Protein AF-A0A822A6Y5-F1 (afdb_monomer)

Nearest PDB structures (foldseek):
  7qiz-assembly1_g  TM=9.956E-01  e=5.801E-06  Solanum lycopersicum
  9axu-assembly1_q  TM=9.923E-01  e=1.446E-05  Schizosaccharomyces pombe
  7r81-assembly1_g1  TM=9.957E-01  e=1.664E-05  Neurospora crassa
  8eug-assembly1_e  TM=9.885E-01  e=1.446E-05  Schizosaccharomyces pombe
  5t5h-assembly1_i  TM=9.761E-01  e=5.493E-05  Trypanosoma cruzi

pLDDT: mean 86.83, std 4.76, range [67.44, 92.38]

Organism: NCBI:txid392032

Radius of gyration: 9.63 Å; Cα contacts (8 Å, |Δi|>4): 56; chains: 1; bounding box: 19×16×26 Å

Structure (mmCIF, N/CA/C/O backbone):
data_AF-A0A822A6Y5-F1
#
_entry.id   AF-A0A822A6Y5-F1
#
loop_
_atom_site.group_PDB
_atom_site.id
_atom_site.type_symbol
_atom_site.label_atom_id
_atom_site.label_alt_id
_atom_site.label_comp_id
_atom_site.label_asym_id
_atom_site.label_entity_id
_atom_site.label_seq_id
_atom_site.pdbx_PDB_ins_code
_atom_site.Cartn_x
_atom_site.Cartn_y
_atom_site.Cartn_z
_atom_site.occupancy
_atom_site.B_iso_or_equiv
_atom_site.auth_seq_id
_atom_site.auth_comp_id
_atom_site.auth_asym_id
_atom_site.auth_atom_id
_atom_site.pdbx_PDB_model_num
ATOM 1 N N . PHE A 1 1 ? -14.013 1.444 2.958 1.00 67.44 1 PHE A N 1
ATOM 2 C CA . PHE A 1 1 ? -12.612 1.855 3.156 1.00 67.44 1 PHE A CA 1
ATOM 3 C C . PHE A 1 1 ? -12.392 3.172 2.448 1.00 67.44 1 PHE A C 1
ATOM 5 O O . PHE A 1 1 ? -12.992 3.380 1.400 1.00 67.44 1 PHE A O 1
ATOM 12 N N . ARG A 1 2 ? -11.590 4.070 3.018 1.00 82.75 2 ARG A N 1
ATOM 13 C CA . ARG A 1 2 ? -11.154 5.271 2.300 1.00 82.75 2 ARG A CA 1
ATOM 14 C C . ARG A 1 2 ? -9.955 4.875 1.437 1.00 82.75 2 ARG A C 1
ATOM 16 O O . ARG A 1 2 ? -9.010 4.298 1.971 1.00 82.75 2 ARG A O 1
ATOM 23 N N . ALA A 1 3 ? -10.035 5.092 0.130 1.00 84.19 3 ALA A N 1
ATOM 24 C CA . ALA A 1 3 ? -8.956 4.722 -0.774 1.00 84.19 3 ALA A CA 1
ATOM 25 C C . ALA A 1 3 ? -7.735 5.617 -0.526 1.00 84.19 3 ALA A C 1
ATOM 27 O O . ALA A 1 3 ? -7.865 6.836 -0.398 1.00 84.19 3 ALA A O 1
ATOM 28 N N . PHE A 1 4 ? -6.569 4.997 -0.398 1.00 87.25 4 PHE A N 1
ATOM 29 C CA . PHE A 1 4 ? -5.286 5.662 -0.255 1.00 87.25 4 PHE A CA 1
ATOM 30 C C . PHE A 1 4 ? -4.431 5.302 -1.463 1.00 87.25 4 PHE A C 1
ATOM 32 O O . PHE A 1 4 ? -4.189 4.123 -1.718 1.00 87.25 4 PHE A O 1
ATOM 39 N N . LEU A 1 5 ? -4.006 6.316 -2.212 1.00 90.75 5 LEU A N 1
ATOM 40 C CA . LEU A 1 5 ? -3.201 6.123 -3.408 1.00 90.75 5 LEU A CA 1
ATOM 41 C C . LEU A 1 5 ? -1.790 5.676 -3.012 1.00 90.75 5 LEU A C 1
ATOM 43 O O . LEU A 1 5 ? -1.078 6.414 -2.338 1.00 90.75 5 LEU A O 1
ATOM 47 N N . VAL A 1 6 ? -1.396 4.486 -3.453 1.00 89.88 6 VAL A N 1
ATOM 48 C CA . VAL A 1 6 ? -0.092 3.878 -3.195 1.00 89.88 6 VAL A CA 1
ATOM 49 C C . VAL A 1 6 ? 0.705 3.814 -4.494 1.00 89.88 6 VAL A C 1
ATOM 51 O O . VAL A 1 6 ? 0.297 3.186 -5.474 1.00 89.88 6 VAL A O 1
ATOM 54 N N . ASN A 1 7 ? 1.882 4.430 -4.486 1.00 90.19 7 ASN A N 1
ATOM 55 C CA . ASN A 1 7 ? 2.836 4.421 -5.595 1.00 90.19 7 ASN A CA 1
ATOM 56 C C . ASN A 1 7 ? 4.056 3.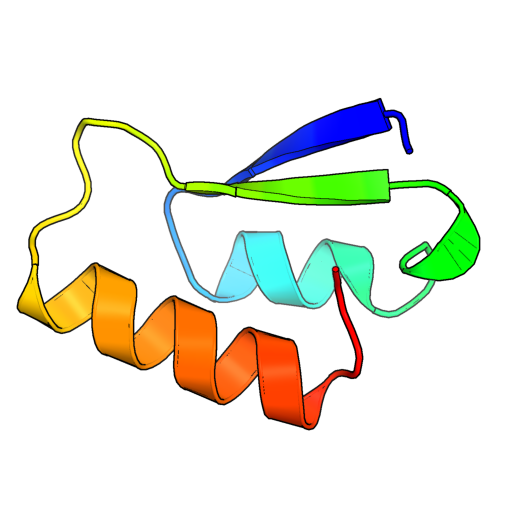535 -5.305 1.00 90.19 7 ASN A C 1
ATOM 58 O O . ASN A 1 7 ? 4.775 3.144 -6.225 1.00 90.19 7 ASN A O 1
ATOM 62 N N . ASN A 1 8 ? 4.304 3.209 -4.034 1.00 87.31 8 ASN A N 1
ATOM 63 C CA . ASN A 1 8 ? 5.451 2.415 -3.601 1.00 87.31 8 ASN A CA 1
ATOM 64 C C . ASN A 1 8 ? 5.126 1.534 -2.380 1.00 87.31 8 ASN A C 1
ATOM 66 O O . ASN A 1 8 ? 4.123 1.712 -1.697 1.00 87.31 8 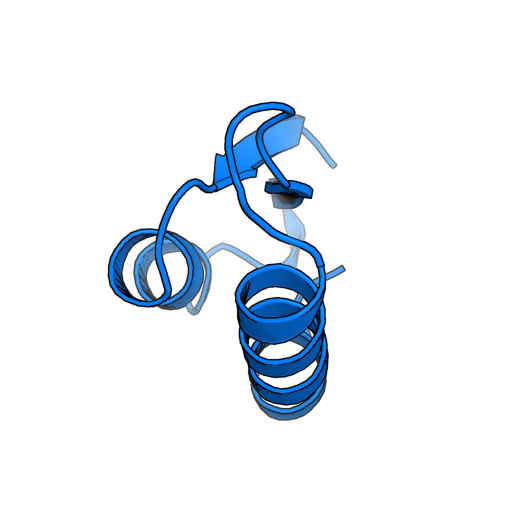ASN A O 1
ATOM 70 N N . LEU A 1 9 ? 6.007 0.575 -2.084 1.00 86.50 9 LEU A N 1
ATOM 71 C CA . LEU A 1 9 ? 5.839 -0.349 -0.955 1.00 86.50 9 LEU A CA 1
ATOM 72 C C . LEU A 1 9 ? 5.876 0.352 0.414 1.00 86.50 9 LEU A C 1
ATOM 74 O O . LEU A 1 9 ? 5.251 -0.124 1.353 1.00 86.50 9 LEU A O 1
ATOM 78 N N . LYS A 1 10 ? 6.571 1.487 0.535 1.00 87.56 10 LYS A N 1
ATOM 79 C CA . LYS A 1 10 ? 6.694 2.219 1.803 1.00 87.56 10 LYS A CA 1
ATOM 80 C C . LYS A 1 10 ? 5.375 2.891 2.198 1.00 87.56 10 LYS A C 1
ATOM 82 O O . LYS A 1 10 ? 5.006 2.900 3.367 1.00 87.56 10 LYS A O 1
ATOM 87 N N . GLU A 1 11 ? 4.642 3.410 1.217 1.00 86.00 11 GLU A N 1
ATOM 88 C CA . GLU A 1 11 ? 3.281 3.936 1.379 1.00 86.00 11 GLU A CA 1
ATOM 89 C C . GLU A 1 11 ? 2.290 2.834 1.770 1.00 86.00 11 GLU A C 1
ATOM 91 O O . GLU A 1 11 ? 1.419 3.059 2.607 1.00 86.00 11 GLU A O 1
ATOM 96 N N . LEU A 1 12 ? 2.462 1.622 1.233 1.00 87.25 12 LEU A N 1
ATOM 97 C CA . LEU A 1 12 ? 1.676 0.462 1.652 1.00 87.25 12 LEU A CA 1
ATOM 98 C C . LEU A 1 12 ? 1.937 0.101 3.125 1.00 87.25 12 LEU A C 1
ATOM 100 O O . LEU A 1 12 ? 1.003 -0.211 3.858 1.00 87.25 12 LEU A O 1
ATOM 104 N N . GLU A 1 13 ? 3.186 0.179 3.586 1.00 84.38 13 GLU A N 1
ATOM 105 C CA . GLU A 1 13 ? 3.544 -0.103 4.983 1.00 84.38 13 GLU A CA 1
ATOM 106 C C . GLU A 1 13 ? 2.980 0.931 5.972 1.00 84.38 13 GLU A C 1
ATOM 108 O O . GLU A 1 13 ? 2.730 0.593 7.128 1.00 84.38 13 GLU A O 1
ATOM 113 N N . MET A 1 14 ? 2.667 2.158 5.538 1.00 84.06 14 MET A N 1
ATOM 114 C CA . MET A 1 14 ? 1.949 3.123 6.387 1.00 84.06 14 MET A CA 1
ATOM 115 C C . MET A 1 14 ? 0.509 2.688 6.699 1.00 84.06 14 MET A C 1
ATOM 117 O O . MET A 1 14 ? -0.053 3.089 7.720 1.00 84.06 14 MET A O 1
ATOM 121 N N . LEU A 1 15 ? -0.087 1.835 5.863 1.00 82.75 15 LEU A N 1
ATOM 122 C CA . LEU A 1 15 ? -1.444 1.324 6.061 1.00 82.75 15 LEU A CA 1
ATOM 123 C C . LEU A 1 15 ? -1.506 0.158 7.059 1.00 82.75 15 LEU A C 1
ATOM 125 O O . LEU A 1 15 ? -2.604 -0.274 7.401 1.00 82.75 15 LEU A O 1
ATOM 129 N N . LEU A 1 16 ? -0.369 -0.312 7.589 1.00 79.31 16 LEU A N 1
ATOM 130 C CA . LEU A 1 16 ? -0.294 -1.459 8.504 1.00 79.31 16 LEU A CA 1
ATOM 131 C C . LEU A 1 16 ? -1.230 -1.316 9.716 1.00 79.31 16 LEU A C 1
ATOM 133 O O . LEU A 1 16 ? -1.968 -2.236 10.056 1.00 79.31 16 LEU A O 1
ATOM 137 N N . MET A 1 17 ? -1.238 -0.136 10.344 1.00 78.75 17 MET A N 1
ATOM 138 C CA . MET A 1 17 ? -2.081 0.144 11.514 1.00 7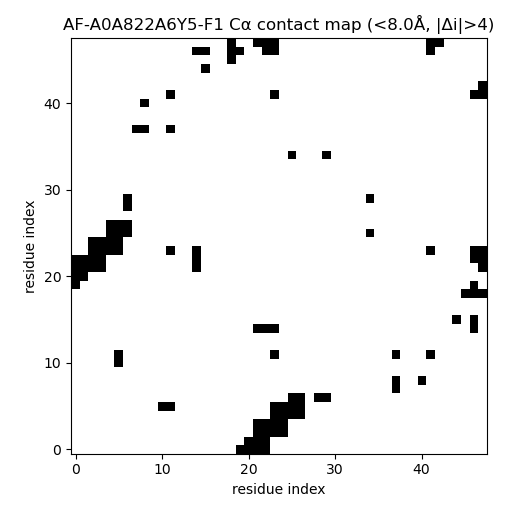8.75 17 MET A CA 1
ATOM 139 C C . MET A 1 17 ? -3.503 0.583 11.151 1.00 78.75 17 MET A C 1
ATOM 141 O O . MET A 1 17 ? -4.379 0.620 12.012 1.00 78.75 1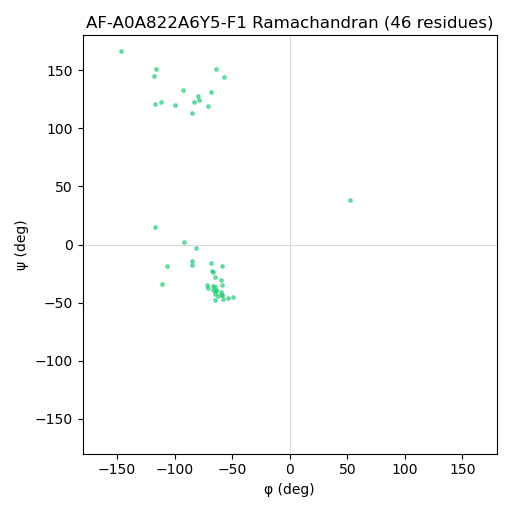7 MET A O 1
ATOM 145 N N . GLN A 1 18 ? -3.745 0.944 9.890 1.00 81.94 18 GLN A N 1
ATOM 146 C CA . GLN A 1 18 ? -5.017 1.511 9.441 1.00 81.94 18 GLN A CA 1
ATOM 147 C C . GLN A 1 18 ? -5.739 0.631 8.405 1.00 81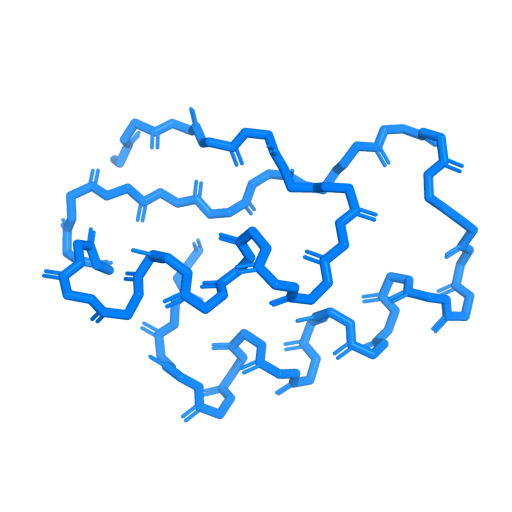.94 18 GLN A C 1
ATOM 149 O O . GLN A 1 18 ? -6.713 1.074 7.791 1.00 81.94 18 GLN A O 1
ATOM 154 N N . ASN A 1 19 ? -5.322 -0.633 8.270 1.00 79.12 19 ASN A N 1
ATOM 155 C CA . ASN A 1 19 ? -5.835 -1.626 7.317 1.00 79.12 19 ASN A CA 1
ATOM 156 C C . ASN A 1 19 ? -7.344 -1.921 7.445 1.00 79.12 19 ASN A C 1
ATOM 158 O O . ASN A 1 19 ? -7.955 -2.424 6.509 1.00 79.12 19 ASN A O 1
ATOM 162 N N . ARG A 1 20 ? -7.976 -1.585 8.582 1.00 82.06 20 ARG A N 1
ATOM 163 C CA . ARG A 1 20 ? -9.436 -1.693 8.786 1.00 82.06 20 ARG A CA 1
ATOM 164 C C . ARG A 1 20 ? -10.224 -0.478 8.289 1.00 82.06 20 ARG A C 1
ATOM 166 O O . ARG A 1 20 ? -11.437 -0.567 8.125 1.00 82.06 20 ARG A O 1
ATOM 173 N N . LYS A 1 21 ? -9.564 0.665 8.080 1.00 84.12 21 LYS A N 1
ATOM 174 C CA . LYS A 1 21 ? -10.202 1.943 7.718 1.00 84.12 21 L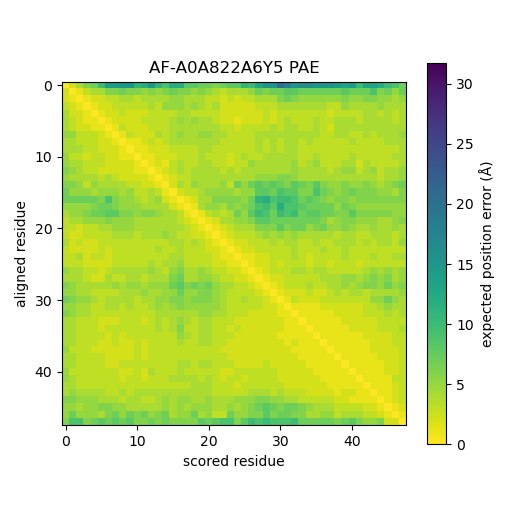YS A CA 1
ATOM 175 C C . LYS A 1 21 ? -9.887 2.362 6.282 1.00 84.12 21 LYS A C 1
ATOM 177 O O . LYS A 1 21 ? -10.757 2.923 5.606 1.00 84.12 21 LYS A O 1
ATOM 182 N N . PHE A 1 22 ? -8.687 2.052 5.804 1.00 85.94 22 PHE A N 1
ATOM 183 C CA . PHE A 1 22 ? -8.194 2.441 4.485 1.00 85.94 22 PHE A CA 1
ATOM 184 C C . PHE A 1 22 ? -7.933 1.231 3.596 1.00 85.94 22 PHE A C 1
ATOM 186 O O . PHE A 1 22 ? -7.645 0.148 4.098 1.00 85.94 22 PHE A O 1
ATOM 193 N N . ALA A 1 23 ? -8.074 1.444 2.290 1.00 87.62 23 ALA A N 1
ATOM 194 C CA . ALA A 1 23 ? -7.749 0.468 1.260 1.00 87.62 23 ALA A CA 1
ATOM 195 C C . ALA A 1 23 ? -6.638 1.022 0.369 1.00 87.62 23 ALA A C 1
ATOM 197 O O . ALA A 1 23 ? -6.597 2.233 0.134 1.00 87.62 23 ALA A O 1
ATOM 198 N N . ALA A 1 24 ? -5.746 0.158 -0.105 1.00 90.12 24 ALA A N 1
ATOM 199 C CA . ALA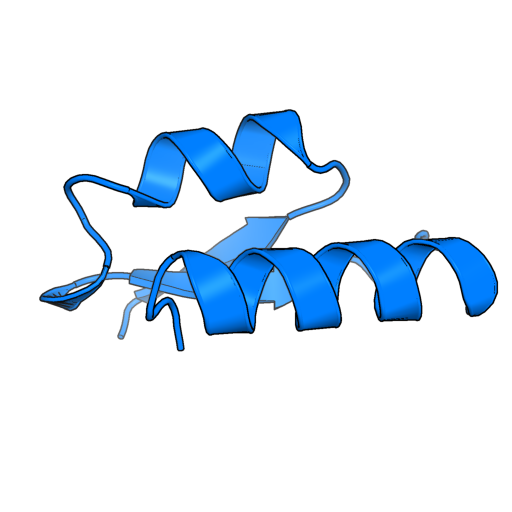 A 1 24 ? -4.639 0.549 -0.968 1.00 90.12 24 ALA A CA 1
ATOM 200 C C . ALA A 1 24 ? -5.095 0.597 -2.433 1.00 90.12 24 ALA A C 1
ATOM 202 O O . ALA A 1 24 ? -5.379 -0.430 -3.045 1.00 90.12 24 ALA A O 1
ATOM 203 N N . GLU A 1 25 ? -5.130 1.789 -3.022 1.00 90.88 25 GLU A N 1
ATOM 204 C CA . GLU A 1 25 ? -5.404 1.979 -4.445 1.00 90.88 25 GLU A CA 1
ATOM 205 C C . GLU A 1 25 ? -4.087 2.195 -5.188 1.00 90.88 25 GLU A C 1
ATOM 207 O O . GLU A 1 25 ? -3.339 3.121 -4.885 1.00 90.88 25 GLU A O 1
ATOM 212 N N . ILE A 1 26 ? -3.759 1.331 -6.149 1.00 90.00 26 ILE A N 1
ATOM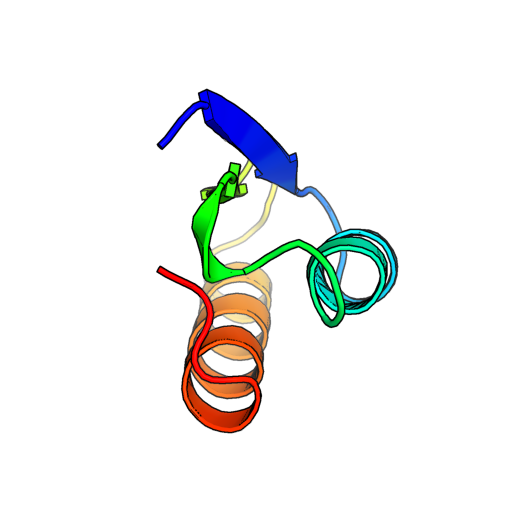 213 C CA . ILE A 1 26 ? -2.465 1.415 -6.830 1.00 90.00 26 ILE A CA 1
ATOM 214 C C . ILE A 1 26 ? -2.505 2.502 -7.904 1.00 90.00 26 ILE A C 1
ATOM 216 O O . ILE A 1 26 ? -3.355 2.476 -8.794 1.00 90.00 26 ILE A O 1
ATOM 220 N N . GLY A 1 27 ? -1.535 3.416 -7.857 1.00 89.50 27 GLY A N 1
ATOM 221 C CA . GLY A 1 27 ? -1.411 4.492 -8.833 1.00 89.50 27 GLY A CA 1
ATOM 222 C C . GLY A 1 27 ? -1.291 4.000 -10.277 1.00 89.50 27 GLY A C 1
ATOM 223 O O . GLY A 1 27 ? -0.649 2.988 -10.581 1.00 89.50 27 GLY A O 1
ATOM 224 N N . HIS A 1 28 ? -1.884 4.754 -11.205 1.00 88.56 28 HIS A N 1
ATOM 225 C CA . HIS A 1 28 ? -1.844 4.425 -12.632 1.00 88.56 28 HIS A CA 1
ATOM 226 C C . HIS A 1 28 ? -0.407 4.372 -13.187 1.00 88.56 28 HIS A C 1
ATOM 228 O O . HIS A 1 28 ? -0.111 3.556 -14.058 1.00 88.56 28 HIS A O 1
ATOM 234 N N . THR A 1 29 ? 0.499 5.171 -12.622 1.00 89.38 29 THR A N 1
ATOM 235 C CA . THR A 1 29 ? 1.919 5.293 -12.992 1.00 89.38 29 THR A CA 1
ATOM 236 C C . THR A 1 29 ? 2.762 4.058 -12.665 1.00 89.38 29 THR A C 1
ATOM 238 O O . THR A 1 29 ? 3.870 3.912 -13.183 1.00 89.38 29 THR A O 1
ATOM 241 N N . VAL A 1 30 ? 2.268 3.151 -11.816 1.00 89.56 30 VAL A N 1
ATOM 242 C CA . VAL A 1 30 ? 3.032 1.982 -11.380 1.00 89.56 30 VAL A CA 1
ATOM 243 C C . VAL A 1 30 ? 3.017 0.910 -12.468 1.00 89.56 30 VAL A C 1
ATOM 245 O O . VAL A 1 30 ? 1.953 0.449 -12.891 1.00 89.56 30 VAL A O 1
ATOM 248 N N . SER A 1 31 ? 4.204 0.477 -12.893 1.00 91.19 31 SER A N 1
ATOM 249 C CA . SER A 1 31 ? 4.378 -0.574 -13.897 1.00 91.19 31 SER A CA 1
ATOM 250 C C . SER A 1 31 ? 3.837 -1.929 -13.421 1.00 91.19 31 SER A C 1
ATOM 252 O O . SER A 1 31 ? 3.849 -2.244 -12.229 1.00 91.19 31 SER A O 1
ATOM 254 N N . ALA A 1 32 ? 3.397 -2.773 -14.359 1.00 90.62 32 ALA A N 1
ATOM 255 C CA . ALA A 1 32 ? 2.851 -4.103 -14.071 1.00 90.62 32 ALA A CA 1
ATOM 256 C C . ALA A 1 32 ? 3.709 -4.984 -13.124 1.00 90.62 32 ALA A C 1
ATOM 258 O O . ALA A 1 32 ? 3.134 -5.564 -12.197 1.00 90.62 32 ALA A O 1
ATOM 259 N N . PRO A 1 33 ? 5.051 -5.090 -13.270 1.00 91.44 33 PRO A N 1
ATOM 260 C CA . PRO A 1 33 ? 5.859 -5.890 -12.344 1.00 91.44 33 PRO A CA 1
ATOM 261 C C . PRO A 1 33 ? 5.887 -5.307 -10.925 1.00 91.44 33 PRO A C 1
ATOM 263 O O . PRO A 1 33 ? 5.853 -6.058 -9.952 1.00 91.44 33 PRO A O 1
ATOM 266 N N . ASN A 1 34 ? 5.889 -3.979 -10.787 1.00 90.81 34 ASN A N 1
ATOM 267 C CA . ASN A 1 34 ? 5.842 -3.332 -9.478 1.00 90.81 34 ASN A CA 1
ATOM 268 C C . ASN A 1 34 ? 4.458 -3.470 -8.832 1.00 90.81 34 ASN A C 1
ATOM 270 O O . ASN A 1 34 ? 4.379 -3.693 -7.626 1.00 90.81 34 ASN A O 1
ATOM 274 N N . ARG A 1 35 ? 3.374 -3.450 -9.623 1.00 91.94 35 ARG A N 1
ATOM 275 C CA . ARG A 1 35 ? 2.022 -3.742 -9.119 1.00 91.94 35 ARG A CA 1
ATOM 276 C C . ARG A 1 35 ? 1.929 -5.132 -8.500 1.00 91.94 35 ARG A C 1
ATOM 278 O O . ARG A 1 35 ? 1.374 -5.254 -7.416 1.00 91.94 35 ARG A O 1
ATOM 285 N N . LYS A 1 36 ? 2.510 -6.162 -9.131 1.00 92.38 36 LYS A N 1
ATOM 286 C CA . LYS A 1 36 ? 2.530 -7.521 -8.555 1.00 92.38 36 LYS A CA 1
ATOM 287 C C . LYS A 1 36 ? 3.202 -7.554 -7.182 1.00 92.38 36 LYS A C 1
ATOM 289 O O . LYS A 1 36 ? 2.613 -8.078 -6.246 1.00 92.38 36 LYS A O 1
ATOM 294 N N . LYS A 1 37 ? 4.368 -6.913 -7.041 1.00 92.38 37 LYS A N 1
ATOM 295 C CA . LYS A 1 37 ? 5.076 -6.817 -5.752 1.00 92.38 37 LYS A CA 1
ATOM 296 C C . LYS A 1 37 ? 4.239 -6.117 -4.678 1.00 92.38 37 LYS A C 1
ATOM 298 O O . LYS A 1 37 ? 4.232 -6.546 -3.529 1.00 92.38 37 LYS A O 1
ATOM 303 N N . ILE A 1 38 ? 3.531 -5.048 -5.048 1.00 90.06 38 ILE A N 1
ATOM 304 C CA . ILE A 1 38 ? 2.640 -4.320 -4.134 1.00 90.06 38 ILE A CA 1
ATOM 305 C C . ILE A 1 38 ? 1.469 -5.207 -3.702 1.00 90.06 38 ILE A C 1
ATOM 307 O O . ILE A 1 38 ? 1.158 -5.244 -2.519 1.00 90.06 38 ILE A O 1
ATOM 311 N N . ILE A 1 39 ? 0.862 -5.960 -4.623 1.00 90.44 39 ILE A N 1
ATOM 312 C CA . ILE A 1 39 ? -0.252 -6.871 -4.319 1.00 90.44 39 ILE A CA 1
ATOM 313 C C . ILE A 1 39 ? 0.195 -8.009 -3.392 1.00 90.44 39 ILE A C 1
ATOM 315 O O . ILE A 1 39 ? -0.463 -8.265 -2.386 1.00 90.44 39 ILE A O 1
ATOM 319 N N . GLU A 1 40 ? 1.323 -8.661 -3.685 1.00 92.25 40 GLU A N 1
ATOM 320 C CA . GLU A 1 40 ? 1.881 -9.720 -2.831 1.00 92.25 40 GLU A CA 1
ATOM 321 C C . GLU A 1 40 ? 2.173 -9.198 -1.421 1.00 92.25 40 GLU A C 1
ATOM 323 O O . GLU A 1 40 ? 1.824 -9.833 -0.424 1.00 92.25 40 GLU A O 1
ATOM 328 N N . ARG A 1 41 ? 2.757 -7.999 -1.320 1.00 89.94 41 ARG A N 1
ATOM 329 C CA . ARG A 1 41 ? 3.012 -7.365 -0.026 1.00 89.94 41 ARG A CA 1
ATOM 330 C C . ARG A 1 41 ? 1.714 -6.980 0.688 1.00 89.94 41 ARG A C 1
ATOM 332 O O . ARG A 1 41 ? 1.620 -7.163 1.896 1.00 89.94 41 ARG A O 1
ATOM 339 N N . ALA A 1 42 ? 0.706 -6.492 -0.031 1.00 89.44 42 ALA A N 1
ATOM 340 C CA . ALA A 1 42 ? -0.586 -6.121 0.547 1.00 89.44 42 ALA A CA 1
ATOM 341 C C . ALA A 1 42 ? -1.307 -7.342 1.133 1.00 89.44 42 ALA A C 1
ATOM 343 O O . ALA A 1 42 ? -1.848 -7.262 2.236 1.00 89.44 42 ALA A O 1
ATOM 344 N N . GLN A 1 43 ? -1.223 -8.493 0.455 1.00 89.19 43 GLN A N 1
ATOM 345 C CA . GLN A 1 43 ? -1.728 -9.770 0.964 1.00 89.19 43 GLN A CA 1
ATOM 346 C C . GLN A 1 43 ? -1.018 -10.207 2.248 1.00 89.19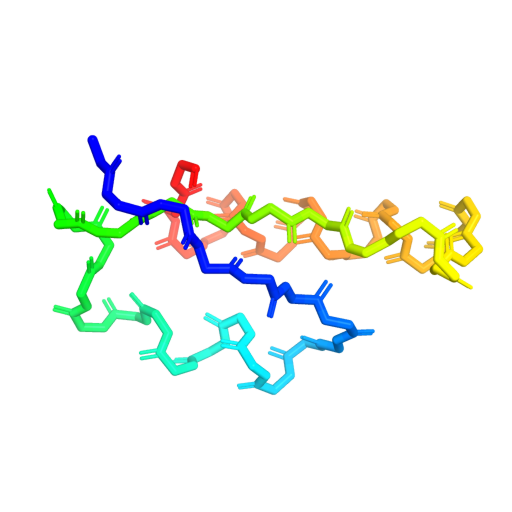 43 GLN A C 1
ATOM 348 O O . GLN A 1 43 ? -1.691 -10.590 3.202 1.00 89.19 43 GLN A O 1
ATOM 353 N N . GLN A 1 44 ? 0.315 -10.100 2.310 1.00 88.69 44 GLN A N 1
ATOM 354 C CA . GLN A 1 44 ? 1.080 -10.417 3.528 1.00 88.69 44 GLN A CA 1
ATOM 355 C C . GLN A 1 44 ? 0.659 -9.558 4.727 1.00 88.69 44 GLN A C 1
ATOM 357 O O . GLN A 1 44 ? 0.666 -10.028 5.860 1.00 88.69 44 GLN A O 1
ATOM 362 N N . LEU A 1 45 ? 0.299 -8.298 4.477 1.00 84.38 45 LEU A N 1
ATOM 363 C CA . LEU A 1 45 ? -0.078 -7.326 5.504 1.00 84.38 45 LEU A CA 1
ATOM 364 C C . LEU A 1 45 ? -1.591 -7.296 5.796 1.00 84.38 45 LEU A C 1
ATOM 366 O O . LEU A 1 45 ? -2.042 -6.496 6.619 1.00 84.38 45 LEU A O 1
ATOM 370 N N . ALA A 1 46 ? -2.374 -8.155 5.133 1.00 85.06 46 ALA A N 1
ATOM 371 C CA . ALA A 1 46 ? -3.835 -8.193 5.207 1.00 85.06 46 ALA A CA 1
ATOM 372 C C . ALA A 1 46 ? -4.502 -6.825 4.933 1.00 85.06 46 ALA A C 1
ATOM 374 O O . ALA A 1 46 ? -5.486 -6.455 5.579 1.00 85.06 46 ALA A O 1
ATOM 375 N N . ILE A 1 47 ? -3.956 -6.065 3.979 1.00 83.81 47 ILE A N 1
ATOM 376 C CA . ILE A 1 47 ? -4.504 -4.785 3.509 1.00 83.81 47 ILE A CA 1
ATOM 377 C C . ILE A 1 47 ? -5.408 -5.061 2.300 1.00 83.81 47 ILE A C 1
ATOM 379 O O . ILE A 1 47 ? -5.028 -5.819 1.406 1.00 83.81 47 ILE A O 1
ATOM 383 N N . LYS A 1 48 ? -6.610 -4.472 2.301 1.00 78.69 48 LYS A N 1
ATOM 384 C CA . LYS A 1 48 ? -7.580 -4.557 1.197 1.00 78.69 48 LYS A CA 1
ATOM 385 C C . LYS A 1 48 ? -7.426 -3.430 0.188 1.00 78.69 48 LYS A C 1
ATOM 387 O O . LYS A 1 48 ? -6.910 -2.359 0.571 1.00 78.69 48 LYS A O 1
#

Sequence (48 aa):
FRAFLVNNLKELEMLLMQNRKFAAEIGHTVSAPNRKKIIERAQQLAIK

Secondary structure (DSSP, 8-state):
-EEEEESSHHHHHHTTTTTTTEEEEEPTTS-HHHHHHHHHHHHHTT--

Solvent-accessible surface area (backbone atoms only — not comparable to full-atom values): 2816 Å² total; per-residue (Å²): 106,50,78,40,82,28,79,50,67,69,60,52,59,69,37,63,89,40,34,89,54,35,23,70,36,74,40,86,87,50,50,72,73,59,46,52,56,45,51,56,50,30,59,76,62,65,43,78

Mean predicted aligned error: 3.73 Å

Foldseek 3Di:
DAEDEDAAQVSLVVCLVVLVPYAYDYDPPHDPVRVVVNVVSCVVSVHD

InterPro domains:
  IPR001515 Large ribosomal subunit protein eL32 [PF01655] (1-48)
  IPR001515 Large ribosomal subunit protein eL32 [PTHR23413] (1-48)
  IPR001515 Large ribosomal subunit protein eL32 [SM01393] (1-48)
  IPR036351 Large ribosomal subunit protein eL32 superfamily [SSF52042] (1-48)